Protein AF-A0A519VJB1-F1 (afdb_monomer)

Solvent-accessible surface area (backbone atoms only — not comparable to full-atom values): 3479 Å² total; per-residue (Å²): 132,87,79,81,76,80,50,62,65,59,52,26,53,55,54,68,68,40,73,62,54,61,56,50,30,51,48,50,19,67,75,70,71,40,50,61,33,69,48,62,52,74,54,101,87,50,77,44,80,47,46,75,39,77,74,118

Mean predicted aligned error: 5.23 Å

Radius of gyration: 13.4 Å; Cα contacts (8 Å, |Δi|>4): 59; chains: 1; bounding box: 31×25×40 Å

Secondary structure (DSSP, 8-state):
-------HHHHHHHHHT-HHHHHHHHHHHHHH--SEEEEEEE-SS-EEEEEEEE--

Nearest PDB structures (foldseek):
  8qlw-assembly1_A-2  TM=4.278E-01  e=5.806E+00  Purpureocillium lilacinum
  7o9k-assembly1_C  TM=2.128E-01  e=2.351E+00  Homo sapiens
  5h20-assembly1_A-2  TM=3.366E-01  e=6.672E+00  Bacteroides fragilis NCTC 9343

Sequence (56 aa):
MQTNNNNILADIESIGKIPAVANILEIVCNATGMGFSAVARVTSDKWVVCAVNDKI

Foldseek 3Di:
DDPPPPPLVVVLVVCVPDPVNVVVQVCCCVVVVNQKDFDWDDDPVDIHTSDIHGRD

Structure (mmCIF, N/CA/C/O backbone):
data_AF-A0A519VJB1-F1
#
_entry.id   AF-A0A519VJB1-F1
#
loop_
_atom_site.group_PDB
_atom_site.id
_atom_site.type_symbol
_atom_site.label_atom_id
_atom_site.label_alt_id
_atom_site.label_comp_id
_atom_site.label_asym_id
_atom_site.label_entity_id
_atom_site.label_seq_id
_atom_site.pdbx_PDB_ins_code
_atom_site.Cartn_x
_atom_site.Cartn_y
_atom_site.Cartn_z
_atom_site.occupancy
_atom_site.B_iso_or_equiv
_atom_site.auth_seq_id
_atom_site.auth_comp_id
_atom_site.auth_asym_id
_atom_site.auth_atom_id
_atom_site.pdbx_PDB_model_num
ATOM 1 N N . MET A 1 1 ? 18.247 -8.392 -26.258 1.00 38.88 1 MET A N 1
ATOM 2 C CA . MET A 1 1 ? 18.063 -8.977 -24.913 1.00 38.88 1 MET A CA 1
ATOM 3 C C . MET A 1 1 ? 17.516 -7.865 -24.029 1.00 38.88 1 MET A C 1
ATOM 5 O O . MET A 1 1 ? 18.226 -6.892 -23.823 1.00 38.88 1 MET A O 1
ATOM 9 N N . GLN A 1 2 ? 16.233 -7.906 -23.654 1.00 40.00 2 GLN A N 1
ATOM 10 C CA . GLN A 1 2 ? 15.623 -6.867 -22.814 1.00 40.00 2 GLN A CA 1
ATOM 11 C C . GLN A 1 2 ? 16.109 -7.033 -21.375 1.00 40.00 2 GLN A C 1
ATOM 13 O O . GLN A 1 2 ? 15.674 -7.934 -20.662 1.00 40.00 2 GLN A O 1
ATOM 18 N N . THR A 1 3 ? 17.015 -6.164 -20.947 1.00 41.41 3 THR A N 1
ATOM 19 C CA . THR A 1 3 ? 17.370 -6.018 -19.537 1.00 41.41 3 THR A CA 1
ATOM 20 C C . THR A 1 3 ? 16.270 -5.177 -18.889 1.00 41.41 3 THR A C 1
ATOM 22 O O . THR A 1 3 ? 16.360 -3.951 -18.870 1.00 41.41 3 THR A O 1
ATOM 25 N N . ASN A 1 4 ? 15.182 -5.807 -18.431 1.00 56.44 4 ASN A N 1
ATOM 26 C CA . ASN A 1 4 ? 14.161 -5.128 -17.627 1.00 56.44 4 ASN A CA 1
ATOM 27 C C . ASN A 1 4 ? 14.788 -4.724 -16.285 1.00 56.44 4 ASN A C 1
ATOM 29 O O . ASN A 1 4 ? 14.687 -5.434 -15.283 1.00 56.44 4 ASN A O 1
ATOM 33 N N . ASN A 1 5 ? 15.463 -3.575 -16.273 1.00 53.53 5 ASN A N 1
ATOM 34 C CA . ASN A 1 5 ? 15.840 -2.873 -15.059 1.00 53.53 5 ASN A CA 1
ATOM 35 C C . ASN A 1 5 ? 14.548 -2.415 -14.387 1.00 53.53 5 ASN A C 1
ATOM 37 O O . ASN A 1 5 ? 14.016 -1.346 -14.673 1.00 53.53 5 ASN A O 1
ATOM 41 N N . ASN A 1 6 ? 14.048 -3.291 -13.520 1.00 64.50 6 ASN A N 1
ATOM 42 C CA . ASN A 1 6 ? 12.978 -3.106 -12.553 1.00 64.50 6 ASN A CA 1
ATOM 43 C C . ASN A 1 6 ? 13.286 -1.911 -11.637 1.00 64.50 6 ASN A C 1
ATOM 45 O O . ASN A 1 6 ? 13.656 -2.093 -10.474 1.00 64.50 6 ASN A O 1
ATOM 49 N N . ASN A 1 7 ? 13.186 -0.700 -12.177 1.00 83.19 7 ASN A N 1
ATOM 50 C CA . ASN A 1 7 ? 13.566 0.517 -11.491 1.00 83.19 7 ASN A CA 1
ATOM 51 C C . ASN A 1 7 ? 12.516 0.844 -10.429 1.00 83.19 7 ASN A C 1
ATOM 53 O O . ASN A 1 7 ? 11.512 1.486 -10.711 1.00 83.19 7 ASN A O 1
ATOM 57 N N . ILE A 1 8 ? 12.785 0.405 -9.201 1.00 88.69 8 ILE A N 1
ATOM 58 C CA . ILE A 1 8 ? 11.959 0.674 -8.021 1.00 88.69 8 ILE A CA 1
ATOM 59 C C . ILE A 1 8 ? 11.628 2.168 -7.907 1.00 88.69 8 ILE A C 1
ATOM 61 O O . ILE A 1 8 ? 10.507 2.516 -7.554 1.00 88.69 8 ILE A O 1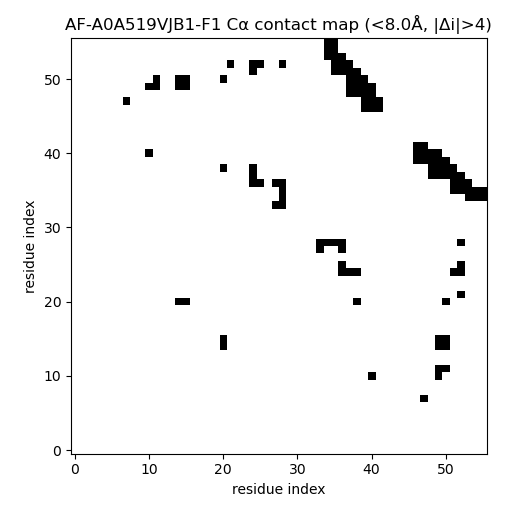
ATOM 65 N N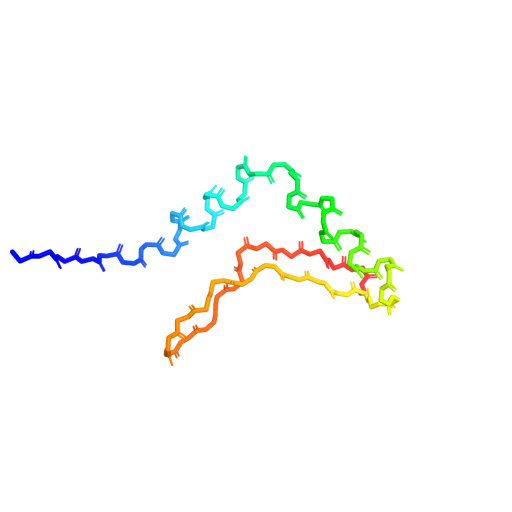 . LEU A 1 9 ? 12.575 3.049 -8.249 1.00 90.12 9 LEU A N 1
ATOM 66 C CA . LEU A 1 9 ? 12.347 4.493 -8.218 1.00 90.12 9 LEU A CA 1
ATOM 67 C C . LEU A 1 9 ? 11.263 4.909 -9.216 1.00 90.12 9 LEU A C 1
ATOM 69 O O . LEU A 1 9 ? 10.396 5.696 -8.862 1.00 90.12 9 LEU A O 1
ATOM 73 N N . ALA A 1 10 ? 11.251 4.326 -10.416 1.00 91.06 10 ALA A N 1
ATOM 74 C CA . ALA A 1 10 ? 10.223 4.611 -11.412 1.00 91.06 10 ALA A CA 1
ATOM 75 C C . ALA A 1 10 ? 8.833 4.134 -10.960 1.00 91.06 10 ALA A C 1
ATOM 77 O O . ALA A 1 10 ? 7.840 4.808 -11.234 1.00 91.06 10 ALA A O 1
ATOM 78 N N . ASP A 1 11 ? 8.748 3.007 -10.243 1.00 91.19 11 ASP A N 1
ATOM 79 C CA . ASP A 1 11 ? 7.486 2.532 -9.664 1.00 91.19 11 ASP A CA 1
ATOM 80 C C . ASP A 1 11 ? 6.986 3.488 -8.572 1.00 91.19 11 ASP A C 1
ATOM 82 O O . ASP A 1 11 ? 5.826 3.897 -8.593 1.00 91.19 11 ASP A O 1
ATOM 86 N N . ILE A 1 12 ? 7.870 3.901 -7.655 1.00 92.62 12 ILE A N 1
ATOM 87 C CA . ILE A 1 12 ? 7.552 4.871 -6.595 1.00 92.62 12 ILE A CA 1
ATOM 88 C C . ILE A 1 12 ? 7.085 6.196 -7.208 1.00 92.62 12 ILE A C 1
ATOM 90 O O . ILE A 1 12 ? 6.039 6.714 -6.824 1.00 92.62 12 ILE A O 1
ATOM 94 N N . GLU A 1 13 ? 7.812 6.722 -8.197 1.00 94.00 13 GLU A N 1
ATOM 95 C CA . GLU A 1 13 ? 7.442 7.955 -8.897 1.00 94.00 13 GLU A CA 1
ATOM 96 C C . GLU A 1 13 ? 6.105 7.826 -9.629 1.00 94.00 13 GLU A C 1
ATOM 98 O O . GLU A 1 13 ? 5.317 8.770 -9.645 1.00 94.00 13 GLU A O 1
ATOM 103 N N . SER A 1 14 ? 5.834 6.673 -10.242 1.00 93.62 14 SER A N 1
ATOM 104 C CA . SER A 1 14 ? 4.576 6.435 -10.954 1.00 93.62 14 SER A CA 1
ATOM 105 C C . SER A 1 14 ? 3.393 6.407 -9.992 1.00 93.62 14 SER A C 1
ATOM 107 O O . SER A 1 14 ? 2.384 7.053 -10.261 1.00 93.62 14 SER A O 1
ATOM 109 N N . ILE A 1 15 ? 3.531 5.727 -8.849 1.00 94.88 15 ILE A N 1
ATOM 110 C CA . 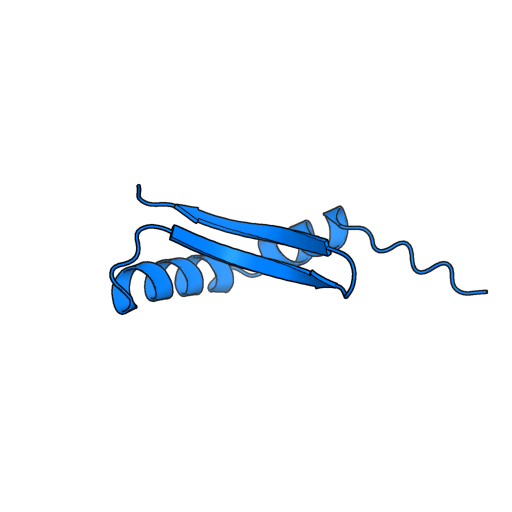ILE A 1 15 ? 2.504 5.701 -7.800 1.00 94.88 15 ILE A CA 1
ATOM 111 C C . ILE A 1 15 ? 2.325 7.088 -7.171 1.00 94.88 15 ILE A C 1
ATOM 113 O O . ILE A 1 15 ? 1.192 7.538 -7.004 1.00 94.88 15 ILE A O 1
ATOM 117 N N . GLY A 1 16 ? 3.418 7.807 -6.897 1.00 92.19 16 GLY A N 1
ATOM 118 C CA . GLY A 1 16 ? 3.383 9.158 -6.328 1.00 92.19 16 GLY A CA 1
ATOM 119 C C . GLY A 1 16 ? 2.709 10.200 -7.228 1.00 92.19 16 GLY A C 1
ATOM 120 O O . GLY A 1 16 ? 2.199 11.203 -6.733 1.00 92.19 16 GLY A O 1
ATOM 121 N N . LYS A 1 17 ? 2.644 9.958 -8.543 1.00 95.88 17 LYS A N 1
ATOM 122 C CA . LYS A 1 17 ? 1.941 10.821 -9.509 1.00 95.88 17 LYS A CA 1
ATOM 123 C C . LYS A 1 17 ? 0.430 10.602 -9.556 1.00 95.88 17 LYS A C 1
ATOM 125 O O . LYS A 1 17 ? -0.235 11.329 -10.287 1.00 95.88 17 LYS A O 1
ATOM 130 N N . ILE A 1 18 ? -0.118 9.627 -8.827 1.00 96.75 18 ILE A N 1
ATOM 131 C CA . ILE A 1 18 ? -1.552 9.313 -8.823 1.00 96.75 18 ILE A CA 1
ATOM 132 C C . ILE A 1 18 ? -2.187 9.936 -7.570 1.00 96.75 18 ILE A C 1
ATOM 134 O O . ILE A 1 18 ? -2.120 9.336 -6.496 1.00 96.75 18 ILE A O 1
ATOM 138 N N . PRO A 1 19 ? -2.872 11.095 -7.667 1.00 93.12 19 PRO A N 1
ATOM 139 C CA . PRO A 1 19 ? -3.406 11.779 -6.485 1.00 93.12 19 PRO A CA 1
ATOM 140 C C . PRO A 1 19 ? -4.429 10.935 -5.714 1.00 93.12 19 PRO A C 1
ATOM 142 O O . PRO A 1 19 ? -4.545 11.038 -4.497 1.00 93.12 19 PRO A O 1
ATOM 145 N N . ALA A 1 20 ? -5.146 10.051 -6.415 1.00 97.12 20 ALA A N 1
ATOM 146 C CA . ALA A 1 20 ? -6.132 9.162 -5.812 1.00 97.12 20 ALA A CA 1
ATOM 147 C C . ALA A 1 20 ? -5.527 8.152 -4.819 1.00 97.12 20 ALA A C 1
ATOM 149 O O . ALA A 1 20 ? -6.249 7.680 -3.945 1.00 97.12 20 ALA A O 1
ATOM 150 N N . VAL A 1 21 ? -4.229 7.833 -4.914 1.00 97.19 21 VAL A N 1
ATOM 151 C CA . VAL A 1 21 ? -3.571 6.876 -4.006 1.00 97.19 21 VAL A CA 1
ATOM 152 C C . VAL A 1 21 ? -3.634 7.361 -2.561 1.00 97.19 21 VAL A C 1
ATOM 154 O O . VAL A 1 21 ? -3.975 6.574 -1.682 1.00 97.19 21 VAL A O 1
ATOM 157 N N . ALA A 1 22 ? -3.391 8.652 -2.318 1.00 94.88 22 ALA A N 1
ATOM 158 C CA . ALA A 1 22 ? -3.477 9.228 -0.978 1.00 94.88 22 ALA A CA 1
ATOM 159 C C . ALA A 1 22 ? -4.886 9.058 -0.381 1.00 94.88 22 ALA A C 1
ATOM 161 O O . ALA A 1 22 ? -5.033 8.554 0.731 1.00 94.88 22 ALA A O 1
ATOM 162 N N . ASN A 1 23 ? -5.922 9.375 -1.163 1.00 96.75 23 ASN A N 1
ATOM 163 C CA . ASN A 1 23 ? -7.316 9.245 -0.731 1.00 96.75 23 ASN A CA 1
ATOM 164 C C . ASN A 1 23 ? -7.705 7.785 -0.464 1.00 96.75 23 ASN A C 1
ATOM 166 O O . ASN A 1 23 ? -8.392 7.495 0.510 1.00 96.75 23 ASN A O 1
ATOM 170 N N . ILE A 1 24 ? -7.267 6.849 -1.313 1.00 97.31 24 ILE A N 1
ATOM 171 C CA . ILE A 1 24 ? -7.545 5.418 -1.128 1.00 97.31 24 ILE A CA 1
ATOM 172 C C . ILE A 1 24 ? -6.927 4.924 0.179 1.00 97.31 24 ILE A C 1
ATOM 174 O O . ILE A 1 24 ? -7.612 4.266 0.956 1.00 97.31 24 ILE A O 1
ATOM 178 N N . LEU A 1 25 ? -5.661 5.253 0.439 1.00 97.50 25 LEU A N 1
ATOM 179 C CA . LEU A 1 25 ? -4.981 4.857 1.671 1.00 97.50 25 LEU A CA 1
ATOM 180 C C . LEU A 1 25 ? -5.667 5.449 2.914 1.00 97.50 25 LEU A C 1
ATOM 182 O O . LEU A 1 25 ? -5.863 4.758 3.915 1.00 97.50 25 LEU A O 1
ATOM 186 N N . GLU A 1 26 ? -6.129 6.698 2.844 1.00 96.81 26 GLU A N 1
ATOM 187 C CA . GLU A 1 26 ? -6.929 7.291 3.916 1.00 96.81 26 GLU A CA 1
ATOM 188 C C . GLU A 1 26 ? -8.248 6.542 4.152 1.00 96.81 26 GLU A C 1
ATOM 190 O O . GLU A 1 26 ? -8.577 6.214 5.298 1.00 96.81 26 GLU A O 1
ATOM 195 N N . ILE A 1 27 ? -8.983 6.234 3.079 1.00 96.88 27 ILE A N 1
ATOM 196 C CA . ILE A 1 27 ? -10.238 5.478 3.147 1.00 96.88 27 ILE A CA 1
ATOM 197 C C . ILE A 1 27 ? -9.994 4.088 3.729 1.00 96.88 27 ILE A C 1
ATOM 199 O O . ILE A 1 27 ? -10.777 3.653 4.566 1.00 96.88 27 ILE A O 1
ATOM 203 N N . VAL A 1 28 ? -8.917 3.402 3.340 1.00 97.12 28 VAL A N 1
ATOM 204 C CA . VAL A 1 28 ? -8.571 2.077 3.875 1.00 97.12 28 VAL A CA 1
ATOM 205 C C . VAL A 1 28 ? -8.345 2.147 5.383 1.00 97.12 28 VAL A C 1
ATOM 207 O O . VAL A 1 28 ? -8.939 1.346 6.107 1.00 97.12 28 VAL A O 1
ATOM 210 N N . CYS A 1 29 ? -7.566 3.117 5.873 1.00 96.75 29 CYS A N 1
ATOM 211 C CA . CYS A 1 29 ? -7.389 3.319 7.314 1.00 96.75 29 CYS A CA 1
ATOM 212 C C . CYS A 1 29 ? -8.739 3.542 8.017 1.00 96.75 29 CYS A C 1
ATOM 214 O O . CYS A 1 29 ? -9.055 2.874 9.000 1.00 96.75 29 CYS A O 1
ATOM 216 N N . ASN A 1 30 ? -9.578 4.432 7.479 1.00 95.88 30 ASN A N 1
ATOM 217 C CA . ASN A 1 30 ? -10.865 4.774 8.089 1.00 95.88 30 ASN A CA 1
ATOM 218 C C . ASN A 1 30 ? -11.870 3.606 8.053 1.00 95.88 30 ASN A C 1
ATOM 220 O O . ASN A 1 30 ? -12.585 3.382 9.025 1.00 95.88 30 ASN A O 1
ATOM 224 N N . ALA A 1 31 ? -11.927 2.856 6.951 1.00 97.19 31 ALA A N 1
ATOM 225 C CA . ALA A 1 31 ? -12.881 1.766 6.748 1.00 97.19 31 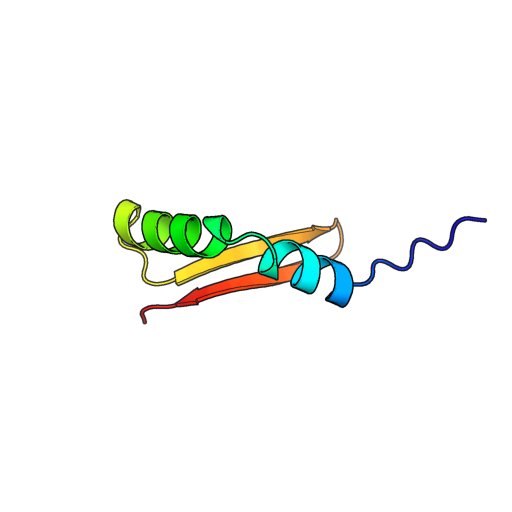ALA A CA 1
ATOM 226 C C . ALA A 1 31 ? -12.525 0.511 7.554 1.00 97.19 31 ALA A C 1
ATOM 228 O O . ALA A 1 31 ? -13.413 -0.226 7.975 1.00 97.19 31 ALA A O 1
ATOM 229 N N . THR A 1 32 ? -11.233 0.259 7.760 1.00 96.50 32 THR A N 1
ATOM 230 C CA . THR A 1 32 ? -10.753 -0.909 8.514 1.00 96.50 32 THR A CA 1
ATOM 231 C C . THR A 1 32 ? -10.544 -0.611 9.998 1.00 96.50 32 THR A C 1
ATOM 233 O O . THR A 1 32 ? -10.404 -1.539 10.789 1.00 96.50 32 THR A O 1
ATOM 236 N N . GLY A 1 33 ? -10.491 0.670 10.380 1.00 94.69 33 GLY A N 1
ATOM 237 C CA . GLY A 1 33 ? -10.058 1.104 11.709 1.00 94.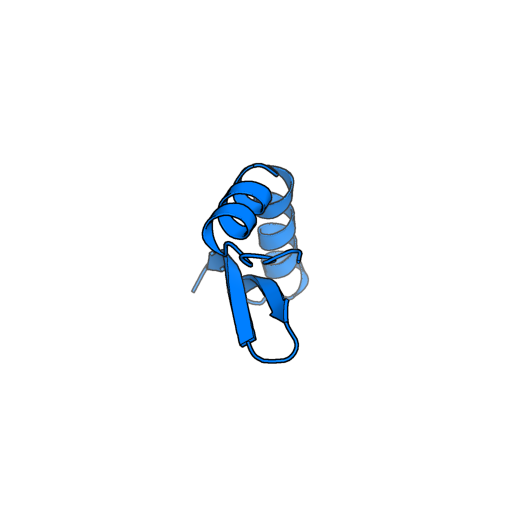69 33 GLY A CA 1
ATOM 238 C C . GLY A 1 33 ? -8.558 0.902 11.957 1.00 94.69 33 GLY A C 1
ATOM 239 O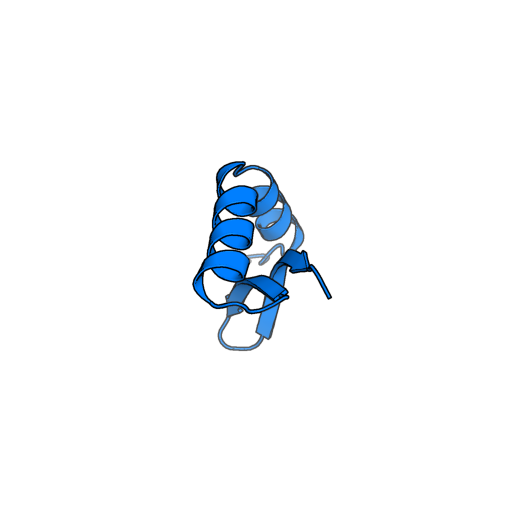 O . GLY A 1 33 ? -8.098 1.106 13.079 1.00 94.69 33 GLY A O 1
ATOM 240 N N . MET A 1 34 ? -7.789 0.493 10.941 1.00 93.19 34 MET A N 1
ATOM 241 C CA . MET A 1 34 ? -6.343 0.319 11.051 1.00 93.19 34 MET A CA 1
ATOM 242 C C . MET A 1 34 ? -5.624 1.662 10.894 1.00 93.19 34 MET A C 1
ATOM 244 O O . MET A 1 34 ? -5.949 2.469 10.026 1.00 93.19 34 MET A O 1
ATOM 248 N N . GLY A 1 35 ? -4.597 1.886 11.712 1.00 94.50 35 GLY A N 1
ATOM 249 C CA . GLY A 1 35 ? -3.776 3.097 11.659 1.00 94.50 35 GLY A CA 1
ATOM 250 C C . GLY A 1 35 ? -2.824 3.172 10.468 1.00 94.50 35 GLY A C 1
ATOM 251 O O . GLY A 1 35 ? -2.335 4.246 10.155 1.00 94.50 35 GLY A O 1
ATOM 252 N N . PHE A 1 36 ? -2.596 2.058 9.773 1.00 96.75 36 PHE A N 1
ATOM 253 C CA . PHE A 1 36 ? -1.577 1.945 8.737 1.00 96.75 36 PHE A CA 1
ATOM 254 C C . PHE A 1 36 ? -2.153 1.343 7.455 1.00 96.75 36 PHE A C 1
ATOM 256 O O . PHE A 1 36 ? -2.840 0.318 7.489 1.00 96.75 36 PHE A O 1
ATOM 263 N N . SER A 1 37 ? -1.830 1.944 6.312 1.00 97.25 37 SER A N 1
ATOM 264 C CA . SER A 1 37 ? -2.097 1.377 4.989 1.00 97.25 37 SER A CA 1
ATOM 265 C C . SER A 1 37 ? -0.965 1.704 4.017 1.00 97.25 37 SER A C 1
ATOM 267 O O . SER A 1 37 ? -0.297 2.731 4.130 1.00 97.25 37 SER A O 1
ATOM 269 N N . ALA A 1 38 ? -0.734 0.821 3.044 1.00 97.19 38 ALA A N 1
ATOM 270 C CA . ALA A 1 38 ? 0.345 0.984 2.081 1.00 97.19 38 ALA A CA 1
ATOM 271 C C . ALA A 1 38 ? -0.016 0.427 0.701 1.00 97.19 38 ALA A C 1
ATOM 273 O O . ALA A 1 38 ? -0.712 -0.581 0.580 1.00 97.19 38 ALA A O 1
ATOM 274 N N . VAL A 1 39 ? 0.524 1.060 -0.342 1.00 96.75 39 VAL A N 1
ATOM 275 C CA . VAL A 1 39 ? 0.615 0.478 -1.684 1.00 96.75 39 VAL A CA 1
ATO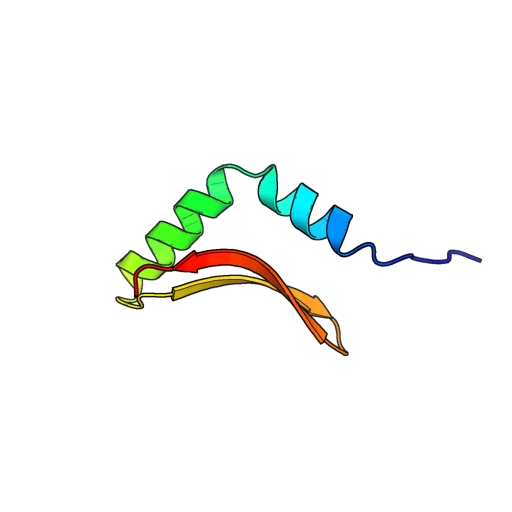M 276 C C . VAL A 1 39 ? 1.988 -0.160 -1.808 1.00 96.75 39 VAL A C 1
ATOM 278 O O . VAL A 1 39 ? 3.000 0.521 -1.645 1.00 96.75 39 VAL A O 1
ATOM 281 N N . ALA A 1 40 ? 2.030 -1.453 -2.121 1.00 96.00 40 ALA A N 1
ATOM 282 C CA . ALA A 1 40 ? 3.272 -2.181 -2.323 1.00 96.00 40 ALA A CA 1
ATOM 283 C C . ALA A 1 40 ? 3.377 -2.710 -3.753 1.00 96.00 40 ALA A C 1
ATOM 285 O O . ALA A 1 40 ? 2.441 -3.303 -4.291 1.00 96.00 40 ALA A O 1
ATOM 286 N N . ARG A 1 41 ? 4.556 -2.551 -4.347 1.00 92.56 41 ARG A N 1
ATOM 287 C CA . ARG A 1 41 ? 4.979 -3.341 -5.491 1.00 92.56 41 ARG A CA 1
ATOM 288 C C . ARG A 1 41 ? 5.393 -4.722 -4.996 1.00 92.56 41 ARG A C 1
ATOM 290 O O . ARG A 1 41 ? 6.332 -4.850 -4.211 1.00 92.56 41 ARG A O 1
ATOM 297 N N . VAL A 1 42 ? 4.722 -5.746 -5.507 1.00 93.56 42 VAL A N 1
ATOM 298 C CA . VAL A 1 42 ? 4.971 -7.144 -5.153 1.00 93.56 42 VAL A CA 1
ATOM 299 C C . VAL A 1 42 ? 5.567 -7.872 -6.349 1.00 93.56 42 VAL A C 1
ATOM 301 O O . VAL A 1 42 ? 4.980 -7.899 -7.430 1.00 93.56 42 VAL A O 1
ATOM 304 N N . THR A 1 43 ? 6.741 -8.460 -6.160 1.00 90.06 43 THR A N 1
ATOM 305 C CA . THR A 1 43 ? 7.343 -9.416 -7.093 1.00 90.06 43 T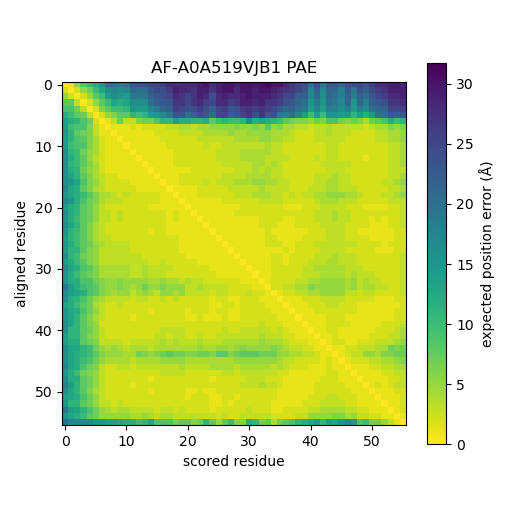HR A CA 1
ATOM 306 C C . THR A 1 43 ? 7.512 -10.762 -6.395 1.00 90.06 43 THR A C 1
ATOM 308 O O . THR A 1 43 ? 7.319 -10.876 -5.185 1.00 90.06 43 THR A O 1
ATOM 311 N N . SER A 1 44 ? 7.862 -11.804 -7.150 1.00 91.00 44 SER A N 1
ATOM 312 C CA . SER A 1 44 ? 8.007 -13.161 -6.606 1.00 91.00 44 SER A CA 1
ATOM 313 C C . SER A 1 44 ? 9.052 -13.267 -5.488 1.00 91.00 44 SER A C 1
ATOM 315 O O . SER A 1 44 ? 8.970 -14.164 -4.658 1.00 91.00 44 SER A O 1
ATOM 317 N N . ASP A 1 45 ? 10.037 -12.368 -5.481 1.00 90.81 45 ASP A N 1
ATOM 318 C CA . ASP A 1 45 ? 11.191 -12.352 -4.582 1.00 90.81 45 ASP A CA 1
ATOM 319 C C . ASP A 1 45 ? 11.117 -11.279 -3.482 1.00 90.81 45 ASP A C 1
ATOM 321 O O . ASP A 1 45 ? 11.798 -11.412 -2.466 1.00 90.81 45 ASP A O 1
ATOM 325 N N . LYS A 1 46 ? 10.336 -10.204 -3.664 1.00 89.31 46 LYS A N 1
ATOM 326 C CA . LYS A 1 46 ? 10.348 -9.047 -2.753 1.00 89.31 46 LYS A CA 1
ATOM 327 C C . LYS A 1 46 ? 9.071 -8.220 -2.793 1.00 89.31 46 LYS A C 1
ATOM 329 O O . LYS A 1 46 ? 8.338 -8.186 -3.777 1.00 89.31 46 LYS A O 1
ATOM 334 N N . TRP A 1 47 ? 8.853 -7.503 -1.699 1.00 94.44 47 TRP A N 1
ATOM 335 C CA . TRP A 1 47 ? 7.787 -6.523 -1.546 1.00 94.44 47 TRP A CA 1
ATOM 336 C C . TRP A 1 47 ? 8.429 -5.169 -1.267 1.00 94.44 47 TRP A C 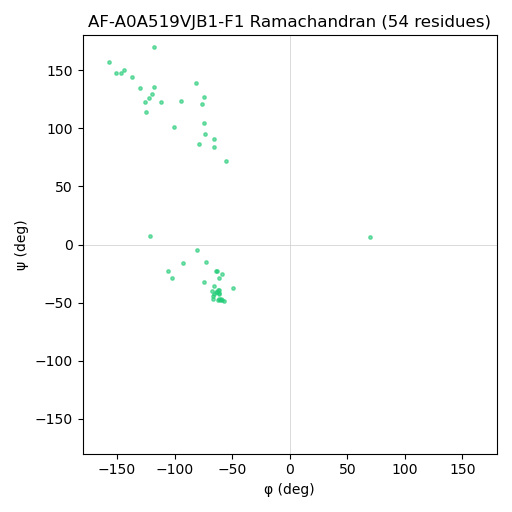1
ATOM 338 O O . TRP A 1 47 ? 9.296 -5.058 -0.401 1.00 94.44 47 TRP A O 1
ATOM 348 N N . VAL A 1 48 ? 8.024 -4.146 -2.014 1.00 93.19 48 VAL A N 1
ATOM 349 C CA . VAL A 1 48 ? 8.532 -2.780 -1.865 1.00 93.19 48 VAL A CA 1
ATOM 350 C C . VAL A 1 48 ? 7.355 -1.843 -1.678 1.00 93.19 48 VAL A C 1
ATOM 352 O O . VAL A 1 48 ? 6.477 -1.783 -2.531 1.00 93.19 48 VAL A O 1
ATOM 355 N N . VAL A 1 49 ? 7.334 -1.097 -0.578 1.00 96.50 49 VAL A N 1
ATOM 356 C CA . VAL A 1 49 ? 6.304 -0.082 -0.341 1.00 96.50 49 VAL A CA 1
ATOM 357 C C . VAL A 1 49 ? 6.578 1.133 -1.225 1.00 96.50 49 VAL A C 1
ATOM 359 O O . VAL A 1 49 ? 7.678 1.678 -1.217 1.00 96.50 49 VAL A O 1
ATOM 362 N N . CYS A 1 50 ? 5.573 1.543 -1.994 1.00 95.00 50 CYS A N 1
ATOM 363 C CA . CYS A 1 50 ? 5.638 2.681 -2.909 1.00 95.00 50 CYS A CA 1
ATOM 364 C C . CYS A 1 50 ? 4.940 3.927 -2.354 1.00 95.00 50 CYS A C 1
ATOM 366 O O . CYS A 1 50 ? 5.324 5.041 -2.693 1.00 95.00 50 CYS A O 1
ATOM 368 N N . ALA A 1 51 ? 3.926 3.742 -1.510 1.00 96.69 51 ALA A N 1
ATOM 369 C CA . ALA A 1 51 ? 3.239 4.812 -0.797 1.00 96.69 51 ALA A CA 1
ATOM 370 C C . ALA A 1 51 ? 2.697 4.274 0.526 1.00 96.69 51 ALA A C 1
ATOM 372 O O . ALA A 1 51 ? 2.312 3.106 0.609 1.00 96.69 51 ALA A O 1
ATOM 373 N N . VAL A 1 52 ? 2.650 5.131 1.539 1.00 96.38 52 VAL A N 1
ATOM 374 C CA . VAL A 1 52 ? 2.183 4.790 2.881 1.00 96.38 52 VAL A CA 1
ATOM 375 C C . VAL A 1 52 ? 1.294 5.904 3.416 1.00 96.38 52 VAL A C 1
ATOM 377 O O . VAL A 1 52 ? 1.539 7.080 3.148 1.00 96.38 52 VAL A O 1
ATOM 380 N N . ASN A 1 53 ? 0.270 5.519 4.166 1.00 96.44 53 ASN A N 1
ATOM 381 C CA . ASN A 1 53 ? -0.483 6.402 5.038 1.00 96.44 53 ASN A CA 1
ATOM 382 C C . ASN A 1 53 ? -0.445 5.799 6.439 1.00 96.44 53 ASN A C 1
ATOM 384 O O . ASN A 1 53 ? -0.974 4.706 6.658 1.00 96.44 53 ASN A O 1
ATOM 388 N N . ASP A 1 54 ? 0.205 6.511 7.349 1.00 95.56 54 ASP A N 1
ATOM 389 C CA . ASP A 1 54 ? 0.434 6.080 8.721 1.00 95.56 54 ASP A CA 1
ATOM 390 C C . ASP A 1 54 ? -0.151 7.109 9.695 1.00 95.56 54 ASP A C 1
ATOM 392 O O . ASP A 1 54 ? 0.114 8.308 9.580 1.00 95.56 54 ASP A O 1
ATOM 396 N N . LYS A 1 55 ? -1.000 6.634 10.606 1.00 91.69 55 LYS A N 1
ATOM 397 C CA . LYS A 1 55 ? -1.734 7.419 11.608 1.00 91.69 55 LYS A CA 1
ATOM 398 C C . LYS A 1 55 ? -1.423 6.965 13.045 1.00 91.69 55 LYS A C 1
ATOM 400 O O . LYS A 1 55 ? -2.129 7.407 13.954 1.00 91.69 55 LYS A O 1
ATOM 405 N N . ILE A 1 56 ? -0.451 6.065 13.246 1.00 85.75 56 ILE A N 1
ATOM 406 C CA . ILE A 1 56 ? -0.053 5.529 14.565 1.00 85.75 56 ILE A CA 1
ATOM 407 C C . ILE A 1 56 ? 1.351 5.953 14.985 1.00 85.75 56 ILE A C 1
ATOM 409 O O . ILE A 1 56 ? 2.161 6.332 14.114 1.00 85.75 56 ILE A O 1
#

pLDDT: mean 89.38, std 14.61, range [38.88, 97.5]